Protein AF-A0A522T2N9-F1 (afdb_monomer)

Sequence (125 aa):
MALLGALGIEEIEFSLNGSGDSGDTSLEHVRYADGHEDNRIPDIAIGFHPRGEAYTLESYLENLASDLPEGDWVNNEGGYGEVFIRPTAGEDERFECNMTFRDEYEDEDDFDEDLEDAEADEDVR

Secondary structure (DSSP, 8-state):
-HHHHHTTEEEEEEEEEE-SS-EEEEEEEEEETTS-EESS----EEEE-TTS-EEEHHHHHHHHHHHSSSS--TT-TT-EEEEEE-TTS-TTTSEEEEEE-------------------------

Structure (mmCIF, N/CA/C/O backbone):
data_AF-A0A522T2N9-F1
#
_entry.id   AF-A0A522T2N9-F1
#
loop_
_atom_site.group_PDB
_atom_site.id
_atom_site.type_symbol
_atom_site.label_atom_id
_atom_site.label_alt_id
_atom_site.label_comp_id
_atom_site.label_asym_id
_atom_site.label_entity_id
_atom_site.label_seq_id
_atom_site.pdbx_PDB_ins_code
_atom_site.Cartn_x
_atom_site.Cartn_y
_atom_site.Cartn_z
_atom_site.occupancy
_atom_site.B_iso_or_equiv
_atom_site.auth_seq_id
_atom_site.auth_comp_id
_atom_site.auth_asym_id
_atom_site.auth_atom_id
_atom_site.pdbx_PDB_model_num
ATOM 1 N N . MET A 1 1 ? -10.371 -3.552 -0.796 1.00 85.06 1 MET A N 1
ATOM 2 C CA . MET A 1 1 ? -10.429 -2.802 0.480 1.00 85.06 1 MET A CA 1
ATOM 3 C C . MET A 1 1 ? -11.148 -3.514 1.619 1.00 85.06 1 MET A C 1
ATOM 5 O O . MET A 1 1 ? -10.654 -3.435 2.731 1.00 85.06 1 MET A O 1
ATOM 9 N N . ALA A 1 2 ? -12.242 -4.255 1.386 1.00 88.75 2 ALA A N 1
ATOM 10 C CA . ALA A 1 2 ? -12.974 -4.925 2.474 1.00 88.75 2 ALA A CA 1
ATOM 11 C C . ALA A 1 2 ? -12.109 -5.846 3.366 1.00 88.75 2 ALA A C 1
ATOM 13 O O . ALA A 1 2 ? -12.316 -5.875 4.572 1.00 88.75 2 ALA A O 1
ATOM 14 N N . LEU A 1 3 ? -11.124 -6.556 2.792 1.00 91.50 3 LEU A N 1
ATOM 15 C CA . LEU A 1 3 ? -10.190 -7.391 3.558 1.00 91.50 3 LEU A CA 1
ATOM 16 C C . LEU A 1 3 ? -9.357 -6.569 4.553 1.00 91.50 3 LEU A C 1
ATOM 18 O O . LEU A 1 3 ? -9.283 -6.936 5.715 1.00 91.50 3 LEU A O 1
ATOM 22 N N . LEU A 1 4 ? -8.777 -5.448 4.118 1.00 93.19 4 LEU A N 1
ATOM 23 C CA . LEU A 1 4 ? -7.952 -4.586 4.972 1.00 93.19 4 LEU A CA 1
ATOM 24 C C . LEU A 1 4 ? -8.771 -3.992 6.120 1.00 93.19 4 LEU A C 1
ATOM 26 O O . LEU A 1 4 ? -8.352 -4.054 7.270 1.00 93.19 4 LEU A O 1
ATOM 30 N N . GLY A 1 5 ? -9.991 -3.531 5.826 1.00 92.50 5 GLY A N 1
ATOM 31 C CA . GLY A 1 5 ? -10.918 -3.080 6.865 1.00 92.50 5 GLY A CA 1
ATOM 32 C C . GLY A 1 5 ? -11.302 -4.198 7.843 1.00 92.50 5 GLY A C 1
ATOM 33 O O . GLY A 1 5 ? -11.415 -3.955 9.039 1.00 92.50 5 GLY A O 1
ATOM 34 N N . ALA A 1 6 ? -11.449 -5.442 7.371 1.00 92.75 6 ALA A N 1
ATOM 35 C CA . ALA A 1 6 ? -11.708 -6.596 8.237 1.00 92.75 6 ALA A CA 1
ATOM 36 C C . ALA A 1 6 ? -10.501 -6.982 9.112 1.00 92.75 6 ALA A C 1
ATOM 38 O O . ALA A 1 6 ? -10.695 -7.513 10.203 1.00 92.75 6 ALA A O 1
ATOM 39 N N . LEU A 1 7 ? -9.277 -6.697 8.656 1.00 92.62 7 LEU A N 1
ATOM 40 C CA . LEU A 1 7 ? -8.046 -6.813 9.448 1.00 92.62 7 LEU A CA 1
ATOM 41 C C . LEU A 1 7 ? -7.873 -5.652 10.441 1.00 92.62 7 LEU A C 1
ATOM 43 O O . LEU A 1 7 ? -6.940 -5.670 11.235 1.00 92.62 7 LEU A O 1
ATOM 47 N N . GLY A 1 8 ? -8.765 -4.658 10.411 1.00 94.56 8 GLY A N 1
ATOM 48 C CA . GLY A 1 8 ? -8.685 -3.472 11.255 1.00 94.56 8 GLY A CA 1
ATOM 49 C C . GLY A 1 8 ? -7.654 -2.450 10.784 1.00 94.56 8 GLY A C 1
ATOM 50 O O . GLY A 1 8 ? -7.338 -1.554 11.554 1.00 94.56 8 GLY A O 1
ATOM 51 N N . ILE A 1 9 ? -7.138 -2.565 9.557 1.00 96.06 9 ILE A N 1
ATOM 52 C CA . ILE A 1 9 ? -6.178 -1.610 8.995 1.00 96.06 9 ILE A CA 1
ATOM 53 C C . ILE A 1 9 ? -6.921 -0.338 8.583 1.00 96.06 9 ILE A C 1
ATOM 55 O O . ILE A 1 9 ? -7.888 -0.389 7.814 1.00 96.06 9 ILE A O 1
ATOM 59 N N . GLU A 1 10 ? -6.452 0.793 9.096 1.00 96.25 10 GLU A N 1
ATOM 60 C CA . GLU A 1 10 ? -7.003 2.122 8.840 1.00 96.25 10 GLU A CA 1
ATOM 61 C C . GLU A 1 10 ? -6.173 2.890 7.808 1.00 96.25 10 GLU A C 1
ATOM 63 O O . GLU A 1 10 ? -6.746 3.549 6.942 1.00 96.25 10 GLU A O 1
ATOM 68 N N . GLU A 1 11 ? -4.847 2.773 7.869 1.00 97.38 11 GLU A N 1
ATOM 69 C CA . GLU A 1 11 ? -3.919 3.485 6.992 1.00 97.38 11 GLU A CA 1
ATOM 70 C C . GLU A 1 11 ? -2.674 2.636 6.730 1.00 97.38 11 GLU A C 1
ATOM 72 O O . GLU A 1 11 ? -2.217 1.891 7.599 1.00 97.38 11 GLU A O 1
ATOM 77 N N . ILE A 1 12 ? -2.156 2.727 5.511 1.00 97.44 12 ILE A N 1
ATOM 78 C CA . ILE A 1 12 ? -0.890 2.131 5.092 1.00 97.44 12 ILE A CA 1
ATOM 79 C C . ILE A 1 12 ? -0.112 3.217 4.368 1.00 97.44 12 ILE A C 1
ATOM 81 O O . ILE A 1 12 ? -0.666 3.836 3.458 1.00 97.44 12 ILE A O 1
ATOM 85 N N . GLU A 1 13 ? 1.139 3.420 4.756 1.00 97.75 13 GLU A N 1
ATOM 86 C CA . GLU A 1 13 ? 2.043 4.380 4.131 1.00 97.75 13 GLU A CA 1
ATOM 87 C C . GLU A 1 13 ? 3.155 3.648 3.381 1.00 97.75 13 GLU A C 1
ATOM 89 O O . GLU A 1 13 ? 3.834 2.778 3.937 1.00 97.75 13 GLU A O 1
ATOM 94 N N . PHE A 1 14 ? 3.343 4.035 2.124 1.00 97.12 14 PHE A N 1
ATOM 95 C CA . PHE A 1 14 ? 4.465 3.624 1.294 1.00 97.12 14 PHE A CA 1
ATOM 96 C C . PHE A 1 14 ? 5.315 4.829 0.917 1.00 97.12 14 PHE A C 1
ATOM 98 O O . PHE A 1 14 ? 4.775 5.865 0.523 1.00 97.12 14 PHE A O 1
ATOM 105 N N . SER A 1 15 ? 6.631 4.656 0.951 1.00 95.25 15 SER A N 1
ATOM 106 C CA . SER A 1 15 ? 7.582 5.574 0.340 1.00 95.25 15 SER A CA 1
ATOM 107 C C . SER A 1 15 ? 7.930 5.097 -1.070 1.00 95.25 15 SER A C 1
ATOM 109 O O . SER A 1 15 ? 8.076 3.899 -1.336 1.00 95.25 15 SER A O 1
ATOM 111 N N . LEU A 1 16 ? 8.013 6.044 -2.000 1.00 94.19 16 LEU A N 1
ATOM 112 C CA . LEU A 1 16 ? 8.368 5.823 -3.395 1.00 94.19 16 LEU A CA 1
ATOM 113 C C . LEU A 1 16 ? 9.630 6.617 -3.728 1.00 94.19 16 LEU A C 1
ATOM 115 O O . LEU A 1 16 ? 9.729 7.807 -3.415 1.00 94.19 16 LEU A O 1
ATOM 119 N N . ASN A 1 17 ? 10.580 5.971 -4.400 1.00 89.75 17 ASN A N 1
ATOM 120 C CA . ASN A 1 17 ? 11.817 6.603 -4.852 1.00 89.75 17 ASN A CA 1
ATOM 121 C C . ASN A 1 17 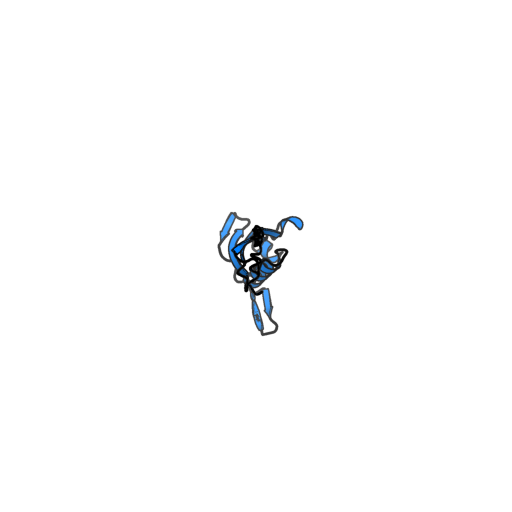? 12.033 6.367 -6.353 1.00 89.75 17 ASN A C 1
ATOM 123 O O . ASN A 1 17 ? 12.117 5.219 -6.798 1.00 89.75 17 ASN A O 1
ATOM 127 N N . GLY A 1 18 ? 12.099 7.455 -7.125 1.00 83.81 18 GLY A N 1
ATOM 128 C CA . GLY A 1 18 ? 12.376 7.417 -8.560 1.00 83.81 18 GLY A CA 1
ATOM 129 C C . GLY A 1 18 ? 13.879 7.345 -8.823 1.00 83.81 18 GLY A C 1
ATOM 130 O O . GLY A 1 18 ? 14.636 8.209 -8.376 1.00 83.81 18 GLY A O 1
ATOM 131 N N . SER A 1 19 ? 14.321 6.315 -9.552 1.00 77.38 19 SER A N 1
ATOM 132 C CA . SER A 1 19 ? 15.746 6.086 -9.851 1.00 77.38 19 SER A CA 1
ATOM 133 C C . SER A 1 19 ? 16.082 6.127 -11.349 1.00 77.38 19 SER A C 1
ATOM 135 O O . SER A 1 19 ?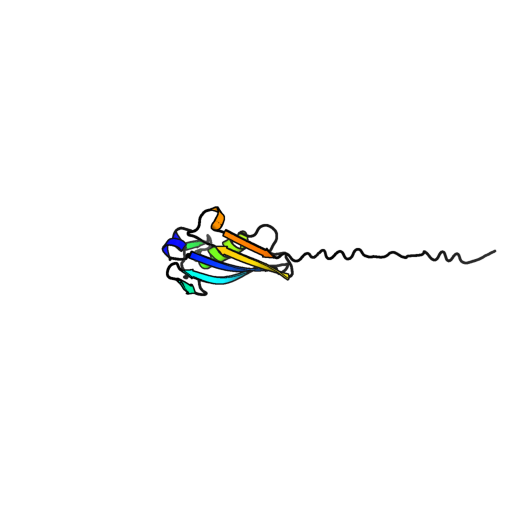 17.127 5.608 -11.734 1.00 77.38 19 SER A O 1
ATOM 137 N N . GLY A 1 20 ? 15.203 6.661 -12.206 1.00 66.31 20 GLY A N 1
ATOM 138 C CA . GLY A 1 20 ? 15.455 6.834 -13.649 1.00 66.31 20 GLY A CA 1
ATOM 139 C C . GLY A 1 20 ? 15.269 5.568 -14.496 1.00 66.31 20 GLY A C 1
ATOM 140 O O . GLY A 1 20 ? 14.761 5.637 -15.607 1.00 66.31 20 GLY A O 1
ATOM 141 N N . ASP A 1 21 ? 15.623 4.398 -13.959 1.00 72.19 21 ASP A N 1
ATOM 142 C CA . ASP A 1 21 ? 15.451 3.097 -14.632 1.00 72.19 21 ASP A CA 1
ATOM 143 C C . ASP A 1 21 ? 14.498 2.149 -13.883 1.00 72.19 21 ASP A C 1
ATOM 145 O O . ASP A 1 21 ? 13.973 1.186 -14.450 1.00 72.19 21 ASP A O 1
ATOM 149 N N . SER A 1 22 ? 14.300 2.384 -12.585 1.00 75.69 22 SER A N 1
ATOM 150 C CA . SER A 1 22 ? 13.421 1.596 -11.721 1.00 75.69 22 SER A CA 1
ATOM 151 C C . SER A 1 22 ? 12.893 2.468 -10.591 1.00 75.69 22 SER A C 1
ATOM 153 O O . SER A 1 22 ? 13.631 3.263 -10.013 1.00 75.69 22 SER A O 1
ATOM 155 N N . GLY A 1 23 ? 11.618 2.296 -10.259 1.00 81.88 23 GLY A N 1
ATOM 156 C CA . GLY A 1 23 ? 11.047 2.818 -9.027 1.00 81.88 23 GLY A CA 1
ATOM 157 C C . GLY A 1 23 ? 11.267 1.814 -7.904 1.00 81.88 23 GLY A C 1
ATOM 158 O O . GLY A 1 23 ? 11.213 0.605 -8.148 1.00 81.88 23 GLY A O 1
ATOM 159 N N . ASP A 1 24 ? 11.522 2.306 -6.698 1.00 90.19 24 ASP A N 1
ATOM 160 C CA . ASP A 1 24 ? 11.441 1.503 -5.479 1.00 90.19 24 ASP A CA 1
ATOM 161 C C . ASP A 1 24 ? 10.189 1.902 -4.698 1.00 90.19 24 ASP A C 1
ATOM 163 O O . ASP A 1 24 ? 9.846 3.086 -4.625 1.00 90.19 24 ASP A O 1
ATOM 167 N N . THR A 1 25 ? 9.495 0.910 -4.147 1.00 92.94 25 THR A N 1
ATOM 168 C CA . THR A 1 25 ? 8.339 1.109 -3.274 1.00 92.94 25 THR A CA 1
ATOM 169 C C . THR A 1 25 ? 8.588 0.353 -1.985 1.00 92.94 25 THR A C 1
ATOM 171 O O . THR A 1 25 ? 8.754 -0.866 -1.999 1.00 92.94 25 THR A O 1
ATOM 174 N N . SER A 1 26 ? 8.601 1.080 -0.875 1.00 94.12 26 SER A N 1
ATOM 175 C CA . SER A 1 26 ? 8.950 0.557 0.441 1.00 94.12 26 SER A CA 1
ATOM 176 C C . SER A 1 26 ? 7.823 0.831 1.437 1.00 94.12 26 SER A C 1
ATOM 178 O O . SER A 1 26 ? 7.248 1.916 1.463 1.00 94.12 26 SER A O 1
ATOM 180 N N . LEU A 1 27 ? 7.466 -0.172 2.243 1.00 96.31 27 LEU A N 1
ATOM 181 C CA . LEU A 1 27 ? 6.473 -0.024 3.310 1.00 96.31 27 LEU A CA 1
ATOM 182 C C . LEU A 1 27 ? 7.088 0.735 4.491 1.00 96.31 27 LEU A C 1
ATOM 184 O O . LEU A 1 27 ? 8.040 0.245 5.102 1.00 96.31 27 LEU A O 1
ATOM 188 N N . GLU A 1 28 ? 6.494 1.867 4.861 1.00 96.06 28 GLU A N 1
ATOM 189 C CA . GLU A 1 28 ? 6.940 2.653 6.015 1.00 96.06 28 GLU A CA 1
ATOM 190 C C . GLU A 1 28 ? 6.198 2.223 7.282 1.00 96.06 28 GLU A C 1
ATOM 192 O O . GLU A 1 28 ? 6.818 1.818 8.272 1.00 96.06 28 GLU A O 1
ATOM 197 N N . HIS A 1 29 ? 4.860 2.256 7.255 1.00 94.44 29 HIS A N 1
ATOM 198 C CA . HIS A 1 29 ? 4.057 1.852 8.406 1.00 94.44 29 HIS A CA 1
ATOM 199 C C . HIS A 1 29 ? 2.623 1.423 8.051 1.00 94.44 29 HIS A C 1
ATOM 201 O O . HIS A 1 29 ? 2.070 1.755 7.002 1.00 94.44 29 HIS A O 1
ATOM 207 N N . VAL A 1 30 ? 2.007 0.676 8.971 1.00 97.00 30 VAL A N 1
ATOM 208 C CA . VAL A 1 30 ? 0.608 0.232 8.940 1.00 97.00 30 VAL A CA 1
ATOM 209 C C . VAL A 1 30 ? -0.057 0.655 10.244 1.00 97.00 30 VAL A C 1
ATOM 211 O O . VAL A 1 30 ? 0.349 0.195 11.313 1.00 97.00 30 VAL A O 1
ATOM 214 N N . ARG A 1 31 ? -1.103 1.484 10.172 1.00 96.62 31 ARG A N 1
ATOM 215 C CA . ARG A 1 31 ? -1.910 1.883 11.332 1.00 96.62 31 ARG A CA 1
ATOM 216 C C . ARG A 1 31 ? -3.212 1.094 11.393 1.00 96.62 31 ARG A C 1
ATOM 218 O O . ARG A 1 31 ? -3.955 0.996 10.411 1.00 96.62 31 ARG A O 1
ATOM 225 N N . TYR A 1 32 ? -3.510 0.572 12.575 1.00 96.25 32 TYR A N 1
ATOM 226 C CA . TYR A 1 32 ? -4.730 -0.165 12.879 1.00 96.25 32 TYR A CA 1
ATOM 227 C C . TYR A 1 32 ? -5.724 0.702 13.664 1.00 96.25 32 TYR A C 1
ATOM 229 O O . TYR A 1 32 ? -5.354 1.608 14.407 1.00 96.25 32 TYR A O 1
ATOM 237 N N . ALA A 1 33 ? -7.012 0.383 13.545 1.00 94.31 33 ALA A N 1
ATOM 238 C CA . ALA A 1 33 ? -8.112 1.121 14.167 1.00 94.31 33 ALA A CA 1
ATOM 239 C C . ALA A 1 33 ? -8.112 1.083 15.711 1.00 94.31 33 ALA A C 1
ATOM 241 O O . ALA A 1 33 ? -8.823 1.860 16.349 1.00 94.31 33 ALA A O 1
ATOM 242 N N . ASP A 1 34 ? -7.352 0.176 16.328 1.00 93.94 34 ASP A N 1
ATOM 243 C CA . ASP A 1 34 ? -7.140 0.128 17.780 1.00 93.94 34 ASP A CA 1
ATOM 244 C C . ASP A 1 34 ? -5.980 1.028 18.254 1.00 93.94 34 ASP A C 1
ATOM 246 O O . ASP A 1 34 ? -5.703 1.094 19.455 1.00 93.94 34 ASP A O 1
ATOM 250 N N . GLY A 1 35 ? -5.341 1.752 17.328 1.00 92.94 35 GLY A N 1
ATOM 251 C CA . GLY A 1 35 ? -4.194 2.623 17.572 1.00 92.94 35 GLY A CA 1
ATOM 252 C C . GLY A 1 35 ? -2.849 1.897 17.563 1.00 92.94 35 GLY A C 1
ATOM 253 O O . GLY A 1 35 ? -1.835 2.519 17.877 1.00 92.94 35 GLY A O 1
ATOM 254 N N . HIS A 1 36 ? -2.816 0.599 17.248 1.00 93.75 36 HIS A N 1
ATOM 255 C CA . HIS A 1 36 ? -1.568 -0.120 17.028 1.00 93.75 36 HIS A CA 1
ATOM 256 C C . HIS A 1 36 ? -0.926 0.294 15.697 1.00 93.75 36 HIS A C 1
ATOM 258 O O . HIS A 1 36 ? -1.614 0.513 14.702 1.00 93.75 36 HIS A O 1
ATOM 264 N N . GLU A 1 37 ? 0.403 0.359 15.686 1.00 95.50 37 GLU A N 1
ATOM 265 C CA . GLU A 1 37 ? 1.219 0.577 14.496 1.00 95.50 37 GLU A CA 1
ATOM 266 C C . GLU A 1 37 ? 2.211 -0.575 14.337 1.00 95.50 37 GLU A C 1
ATOM 268 O O . GLU A 1 37 ? 2.806 -1.037 15.319 1.00 95.50 37 GLU A O 1
ATOM 273 N N . ASP A 1 38 ? 2.388 -1.022 13.098 1.00 94.81 38 ASP A N 1
ATOM 274 C CA . ASP A 1 38 ? 3.351 -2.050 12.708 1.00 94.81 38 ASP A CA 1
ATOM 275 C C . ASP A 1 38 ? 4.123 -1.584 11.465 1.00 94.81 38 ASP A C 1
ATOM 277 O O . ASP A 1 38 ? 3.689 -0.685 10.747 1.00 94.81 38 ASP A O 1
ATOM 281 N N . ASN A 1 39 ? 5.263 -2.207 11.192 1.00 93.25 39 ASN A N 1
ATOM 282 C CA . ASN A 1 39 ? 6.060 -1.974 9.987 1.00 93.25 39 ASN A CA 1
ATOM 283 C C . ASN A 1 39 ? 5.985 -3.154 9.012 1.00 93.25 39 ASN A C 1
ATOM 285 O O . ASN A 1 39 ? 6.899 -3.382 8.219 1.00 93.25 39 ASN A O 1
ATOM 289 N N . ARG A 1 40 ? 4.925 -3.961 9.126 1.00 92.25 40 ARG A N 1
ATOM 290 C CA . ARG A 1 40 ? 4.689 -5.142 8.299 1.00 92.25 40 ARG A CA 1
ATOM 291 C C . ARG A 1 40 ? 3.216 -5.299 7.987 1.00 92.25 40 ARG A C 1
ATOM 293 O O . ARG A 1 40 ? 2.351 -5.126 8.846 1.00 92.25 40 ARG A O 1
ATOM 300 N N . ILE A 1 41 ? 2.947 -5.717 6.758 1.00 91.31 41 ILE A N 1
ATOM 301 C CA . ILE A 1 41 ? 1.628 -6.189 6.354 1.00 91.31 41 ILE A CA 1
ATOM 302 C C . ILE A 1 41 ? 1.522 -7.678 6.725 1.00 91.31 41 ILE A C 1
ATOM 304 O O . ILE A 1 41 ? 2.488 -8.427 6.564 1.00 91.31 41 ILE A O 1
ATOM 308 N N . PRO A 1 42 ? 0.365 -8.151 7.221 1.00 87.94 42 PRO A N 1
ATOM 309 C CA . PRO A 1 42 ? 0.148 -9.574 7.438 1.00 87.94 42 PRO A CA 1
ATOM 310 C C . PRO A 1 42 ? 0.370 -10.391 6.155 1.00 87.94 42 PRO A C 1
ATOM 312 O O . PRO A 1 42 ? -0.269 -10.134 5.132 1.00 87.94 42 PRO A O 1
ATOM 315 N N . ASP A 1 43 ? 1.222 -11.417 6.233 1.00 88.12 43 ASP A N 1
ATOM 316 C CA . ASP A 1 43 ? 1.491 -12.334 5.119 1.00 88.12 43 ASP A CA 1
ATOM 317 C C . ASP A 1 43 ? 0.270 -13.230 4.856 1.00 88.12 43 ASP A C 1
ATOM 319 O O . ASP A 1 43 ? 0.055 -14.272 5.485 1.00 88.12 43 ASP A O 1
ATOM 323 N N . ILE A 1 44 ? -0.596 -12.758 3.962 1.00 91.62 44 ILE A N 1
ATOM 324 C CA . ILE A 1 44 ? -1.848 -13.407 3.587 1.00 91.62 44 ILE A CA 1
ATOM 325 C C . ILE A 1 44 ? -1.821 -13.652 2.085 1.00 91.62 44 ILE A C 1
ATOM 327 O O . ILE A 1 44 ? -1.792 -12.714 1.290 1.00 91.62 44 ILE A O 1
ATOM 331 N N . ALA A 1 45 ? -1.910 -14.918 1.681 1.00 92.44 45 ALA A N 1
ATOM 332 C CA . ALA A 1 45 ? -2.146 -15.270 0.288 1.00 92.44 45 ALA A CA 1
ATOM 333 C C . ALA A 1 45 ? -3.580 -14.889 -0.109 1.00 92.44 45 ALA A C 1
ATOM 335 O O . ALA A 1 45 ? -4.551 -15.396 0.460 1.00 92.44 45 ALA A O 1
ATOM 336 N N . ILE A 1 46 ? -3.710 -14.014 -1.104 1.00 91.62 46 ILE A N 1
ATOM 337 C CA . ILE A 1 46 ? -5.001 -13.539 -1.620 1.00 91.62 46 ILE A CA 1
ATOM 338 C C . ILE A 1 46 ? -5.336 -14.122 -2.997 1.00 91.62 46 ILE A C 1
ATOM 340 O O . ILE A 1 46 ? -6.453 -13.955 -3.487 1.00 91.62 46 ILE A O 1
ATOM 344 N N . GLY A 1 47 ? -4.395 -14.832 -3.620 1.00 90.50 47 GLY A N 1
ATOM 345 C CA . GLY A 1 47 ? -4.609 -15.484 -4.904 1.00 90.50 47 GLY A CA 1
ATOM 346 C C . GLY A 1 47 ? -3.424 -16.327 -5.356 1.00 90.50 47 GLY A C 1
ATOM 347 O O . GLY A 1 47 ? -2.489 -16.584 -4.600 1.00 90.50 47 GLY A O 1
ATOM 348 N N . PHE A 1 48 ? -3.477 -16.747 -6.618 1.00 90.75 48 PHE A N 1
ATOM 349 C CA . PHE A 1 48 ? -2.399 -17.468 -7.285 1.00 90.75 48 PHE A CA 1
ATOM 350 C C . PHE A 1 48 ? -2.149 -16.861 -8.661 1.00 90.75 48 PHE A C 1
ATOM 352 O O . PHE A 1 48 ? -3.092 -16.628 -9.424 1.00 90.75 48 PHE A O 1
ATOM 359 N N . HIS A 1 49 ? -0.882 -16.656 -9.004 1.00 85.44 49 HIS A N 1
ATOM 360 C CA . HIS A 1 49 ? -0.492 -16.343 -10.369 1.00 85.44 49 HIS A CA 1
ATOM 361 C C . HIS A 1 49 ? -0.749 -17.540 -11.299 1.00 85.44 49 HIS A C 1
ATOM 363 O O . HIS A 1 49 ? -0.725 -18.693 -10.858 1.00 85.44 49 HIS A O 1
ATOM 369 N N . PRO A 1 50 ? -0.893 -17.314 -12.620 1.00 84.31 50 PRO A N 1
ATOM 370 C CA . PRO A 1 50 ? -1.064 -18.390 -13.603 1.00 84.31 50 PRO A CA 1
ATOM 371 C C . PRO A 1 50 ? 0.062 -19.436 -13.602 1.00 84.31 50 PRO A C 1
ATOM 373 O O . PRO A 1 50 ? -0.128 -20.552 -14.078 1.00 84.31 50 PRO A O 1
ATOM 376 N N . ARG A 1 51 ? 1.238 -19.074 -13.074 1.00 89.12 51 ARG A N 1
ATOM 377 C CA . ARG A 1 51 ? 2.410 -19.949 -12.927 1.00 89.12 51 ARG A CA 1
ATOM 378 C C . ARG A 1 51 ? 2.398 -20.793 -11.644 1.00 89.12 51 ARG A C 1
ATOM 380 O O . ARG A 1 51 ? 3.296 -21.606 -11.461 1.00 89.12 51 ARG A O 1
ATOM 387 N N . GLY A 1 52 ? 1.381 -20.643 -10.792 1.00 86.69 52 GLY A N 1
ATOM 388 C CA . GLY A 1 52 ? 1.208 -21.412 -9.554 1.00 86.69 52 GLY A CA 1
ATOM 389 C C . GLY A 1 52 ? 1.861 -20.798 -8.312 1.00 86.69 52 GLY A C 1
ATOM 390 O O . GLY A 1 52 ? 1.822 -21.409 -7.250 1.00 86.69 52 GLY A O 1
ATOM 391 N N . GLU A 1 53 ? 2.438 -19.604 -8.427 1.00 88.94 53 GLU A N 1
ATOM 392 C CA . GLU A 1 53 ? 2.992 -18.851 -7.298 1.00 88.94 53 GLU A CA 1
ATOM 393 C C . GLU A 1 53 ? 1.862 -18.188 -6.500 1.00 88.94 53 GLU A C 1
ATOM 395 O O . GLU A 1 53 ? 0.883 -17.714 -7.082 1.00 88.94 53 GLU A O 1
ATOM 400 N N . ALA A 1 54 ? 1.975 -18.176 -5.170 1.00 89.69 54 ALA A N 1
ATOM 401 C CA . ALA A 1 54 ? 1.028 -17.465 -4.319 1.00 89.69 54 ALA A CA 1
ATOM 402 C C . ALA A 1 54 ? 1.174 -15.955 -4.540 1.00 89.69 54 ALA A C 1
ATOM 404 O O . ALA A 1 54 ? 2.287 -15.439 -4.575 1.00 89.69 54 ALA A O 1
ATOM 405 N N . TYR A 1 55 ? 0.048 -15.263 -4.678 1.00 91.06 55 TYR A N 1
ATOM 406 C CA . TYR A 1 55 ? 0.005 -13.808 -4.725 1.00 91.06 55 TYR A CA 1
ATOM 407 C C . TYR A 1 55 ? -0.413 -13.293 -3.350 1.00 91.06 55 TYR A C 1
ATOM 409 O O . TYR A 1 55 ? -1.507 -13.622 -2.871 1.00 91.06 55 TYR A O 1
ATOM 417 N N . THR A 1 56 ? 0.485 -12.566 -2.689 1.00 93.25 56 THR A N 1
ATOM 418 C CA . THR A 1 56 ? 0.309 -12.106 -1.309 1.00 93.25 56 THR A CA 1
ATOM 419 C C . THR A 1 56 ? -0.344 -10.728 -1.260 1.00 93.25 56 THR A C 1
ATOM 421 O O . THR A 1 56 ? -0.350 -9.972 -2.234 1.00 93.25 56 THR A O 1
ATOM 424 N N . LEU A 1 57 ? -0.934 -10.412 -0.109 1.00 93.06 57 LEU A N 1
ATOM 425 C CA . LEU A 1 57 ? -1.514 -9.103 0.168 1.00 93.06 57 LEU A CA 1
ATOM 426 C C . LEU A 1 57 ? -0.465 -7.988 0.103 1.00 93.06 57 LEU A C 1
ATOM 428 O O . LEU A 1 57 ? -0.757 -6.925 -0.431 1.00 93.06 57 LEU A O 1
ATOM 432 N N . GLU A 1 58 ? 0.732 -8.253 0.622 1.00 92.19 58 GLU A N 1
ATOM 433 C CA . GLU A 1 58 ? 1.876 -7.341 0.580 1.00 92.19 58 GLU A CA 1
ATOM 434 C C . GLU A 1 58 ? 2.231 -6.984 -0.864 1.00 92.19 58 GLU A C 1
ATOM 436 O O . GLU A 1 58 ? 2.112 -5.823 -1.244 1.00 92.19 58 GLU A O 1
ATOM 441 N N . SER A 1 59 ? 2.489 -7.984 -1.714 1.00 91.06 59 SER A N 1
ATOM 442 C CA . SER A 1 59 ? 2.806 -7.731 -3.122 1.00 91.06 59 SER A CA 1
ATOM 443 C C . SER A 1 59 ? 1.672 -7.015 -3.855 1.00 91.06 59 SER A C 1
ATOM 445 O O . SER A 1 59 ? 1.922 -6.202 -4.739 1.00 91.06 59 SER A O 1
ATOM 447 N N . TYR A 1 60 ? 0.410 -7.292 -3.523 1.00 92.81 60 TYR A N 1
ATOM 448 C CA . TYR A 1 60 ? -0.710 -6.540 -4.093 1.00 92.81 60 TYR A CA 1
ATOM 449 C C . TYR A 1 60 ? -0.692 -5.063 -3.706 1.00 92.81 60 TYR A C 1
ATOM 451 O O . TYR A 1 60 ? -0.954 -4.215 -4.556 1.00 92.81 60 TYR A O 1
ATOM 459 N N . LEU A 1 61 ? -0.402 -4.754 -2.444 1.00 95.00 61 LEU A N 1
ATOM 460 C CA . LEU A 1 61 ? -0.375 -3.382 -1.951 1.00 95.00 61 LEU A CA 1
ATOM 461 C C . LEU A 1 61 ? 0.831 -2.603 -2.465 1.00 95.00 61 LEU A C 1
ATOM 463 O O . LEU A 1 61 ? 0.654 -1.451 -2.833 1.00 95.00 61 LEU A O 1
ATOM 467 N N . GLU A 1 62 ? 2.000 -3.234 -2.562 1.00 93.31 62 GLU A N 1
ATOM 468 C CA . GLU A 1 62 ? 3.192 -2.634 -3.173 1.00 93.31 62 GLU A CA 1
ATOM 469 C C . GLU A 1 62 ? 2.937 -2.265 -4.640 1.00 93.31 62 GLU A C 1
ATOM 471 O O . GLU A 1 62 ? 3.167 -1.129 -5.045 1.00 93.31 62 GLU A O 1
ATOM 476 N N . ASN A 1 63 ? 2.379 -3.194 -5.429 1.00 92.31 63 ASN A N 1
ATOM 477 C CA . ASN A 1 63 ? 2.023 -2.910 -6.823 1.00 92.31 63 ASN A CA 1
ATOM 478 C C . ASN A 1 63 ? 0.960 -1.808 -6.915 1.00 92.31 63 ASN A C 1
ATOM 480 O O . ASN A 1 63 ? 1.073 -0.910 -7.740 1.00 92.31 63 ASN A O 1
ATOM 484 N N . LEU A 1 64 ? -0.055 -1.843 -6.045 1.00 94.56 64 LEU A N 1
ATOM 485 C CA . LEU A 1 64 ? -1.072 -0.797 -6.007 1.00 94.56 64 LEU A CA 1
ATOM 486 C C . LEU A 1 64 ? -0.463 0.571 -5.673 1.00 94.56 64 LEU A C 1
ATOM 488 O O . LEU A 1 64 ? -0.811 1.547 -6.321 1.00 94.56 64 LEU A O 1
ATOM 492 N N . ALA A 1 65 ? 0.433 0.653 -4.688 1.00 94.94 65 ALA A N 1
ATOM 493 C CA . ALA A 1 65 ? 1.104 1.895 -4.318 1.00 94.94 65 ALA A CA 1
ATOM 494 C C . ALA A 1 65 ? 1.980 2.438 -5.455 1.00 94.94 65 ALA A C 1
ATOM 496 O O . ALA A 1 65 ? 1.987 3.640 -5.685 1.00 94.94 65 ALA A O 1
ATOM 497 N N . SER A 1 66 ? 2.645 1.555 -6.202 1.00 93.06 66 SER A N 1
ATOM 498 C CA . SER A 1 66 ? 3.432 1.895 -7.394 1.00 93.06 66 SER A CA 1
ATOM 499 C C . SER A 1 66 ? 2.571 2.409 -8.563 1.00 93.06 66 SER A C 1
ATOM 501 O O . SER A 1 66 ? 2.971 3.330 -9.275 1.00 93.06 66 SER A O 1
ATOM 503 N N . ASP A 1 67 ? 1.361 1.868 -8.732 1.00 92.75 67 ASP A N 1
ATOM 504 C CA . ASP A 1 67 ? 0.451 2.214 -9.836 1.00 92.75 67 ASP A CA 1
ATOM 505 C C . ASP A 1 67 ? -0.424 3.460 -9.566 1.00 92.75 67 ASP A C 1
ATOM 507 O O . ASP A 1 67 ? -1.084 3.958 -10.480 1.00 92.75 67 ASP A O 1
ATOM 511 N N . LEU A 1 68 ? -0.502 3.929 -8.315 1.00 94.06 68 LEU A N 1
ATOM 512 C CA . LEU A 1 68 ? -1.395 5.020 -7.900 1.00 94.06 68 LEU A CA 1
ATOM 513 C C . LEU A 1 68 ? -0.942 6.435 -8.314 1.00 94.06 68 LEU A C 1
ATOM 515 O O . LEU A 1 68 ? -1.815 7.212 -8.714 1.00 94.06 68 LEU A O 1
ATOM 519 N N . PRO A 1 69 ? 0.346 6.817 -8.197 1.00 91.88 69 PRO A N 1
ATOM 520 C CA . PRO A 1 69 ? 0.791 8.157 -8.549 1.00 91.88 69 PRO A CA 1
ATOM 521 C C . PRO A 1 69 ? 0.516 8.507 -10.011 1.00 91.88 69 PRO A C 1
ATOM 523 O O . PRO A 1 69 ? 0.702 7.698 -10.918 1.00 91.88 69 PRO A O 1
ATOM 526 N N . GLU A 1 70 ? 0.124 9.755 -10.249 1.00 86.50 70 GLU A N 1
ATOM 527 C CA . GLU A 1 70 ? -0.008 10.284 -11.602 1.00 86.50 70 GLU A CA 1
ATOM 528 C C . GLU A 1 70 ? 1.366 10.666 -12.176 1.00 86.50 70 GLU A C 1
ATOM 530 O O . GLU A 1 70 ? 2.218 11.223 -11.483 1.00 86.50 70 GLU A O 1
ATOM 535 N N . GLY A 1 71 ? 1.559 10.420 -13.473 1.00 82.50 71 GLY A N 1
ATOM 536 C CA . GLY A 1 71 ? 2.800 10.747 -14.175 1.00 82.50 71 GLY A CA 1
ATOM 537 C C . GLY A 1 71 ? 3.865 9.653 -14.093 1.00 82.50 71 GLY A C 1
ATOM 538 O O . GLY A 1 71 ? 3.634 8.552 -13.602 1.00 82.50 7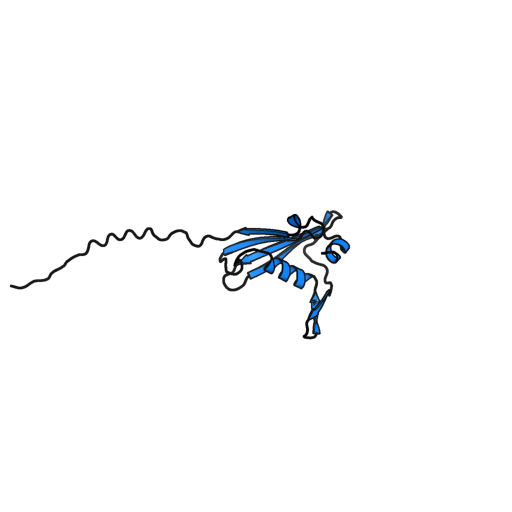1 GLY A O 1
ATOM 539 N N . ASP A 1 72 ? 5.040 9.952 -14.642 1.00 83.88 72 ASP A N 1
ATOM 540 C CA . ASP A 1 72 ? 6.157 9.013 -14.723 1.00 83.88 72 ASP A CA 1
ATOM 541 C C . ASP A 1 72 ? 7.092 9.185 -13.523 1.00 83.88 72 ASP A C 1
ATOM 543 O O . ASP A 1 72 ? 8.176 9.759 -13.611 1.00 83.88 72 ASP A O 1
ATOM 547 N N . TRP A 1 73 ? 6.621 8.749 -12.355 1.00 86.38 73 TRP A N 1
ATOM 548 C CA . TRP A 1 73 ? 7.389 8.876 -11.118 1.00 86.38 73 TRP A CA 1
ATOM 549 C C . TRP A 1 73 ? 8.620 7.964 -11.080 1.00 86.38 73 TRP A C 1
ATOM 551 O O . TRP A 1 73 ? 9.570 8.253 -10.360 1.00 86.38 73 TRP A O 1
ATOM 561 N N . VAL A 1 74 ? 8.626 6.883 -11.862 1.00 85.00 74 VAL A N 1
ATOM 562 C CA . VAL A 1 74 ? 9.765 5.963 -11.969 1.00 85.00 74 VAL A CA 1
ATOM 563 C C . VAL A 1 74 ? 10.976 6.679 -12.572 1.00 85.00 74 VAL A C 1
ATOM 565 O O . VAL A 1 74 ? 12.091 6.536 -12.063 1.00 85.00 74 VAL A O 1
ATOM 568 N N . ASN A 1 75 ? 10.736 7.506 -13.593 1.00 82.44 75 ASN A N 1
ATOM 569 C CA . ASN A 1 75 ? 11.767 8.281 -14.284 1.00 82.44 75 ASN A CA 1
ATOM 570 C C . ASN A 1 75 ? 12.063 9.642 -13.624 1.00 82.44 75 ASN A C 1
ATOM 572 O O . ASN A 1 75 ? 12.773 10.467 -14.188 1.00 82.44 75 ASN A O 1
ATOM 576 N N . ASN A 1 76 ? 11.533 9.891 -12.425 1.00 77.75 76 ASN A N 1
ATOM 577 C CA . ASN A 1 76 ? 11.783 11.105 -11.652 1.00 77.75 76 ASN A CA 1
ATOM 578 C C . ASN A 1 76 ? 13.115 10.990 -10.892 1.00 77.75 76 ASN A C 1
ATOM 580 O O . ASN A 1 76 ? 13.128 10.684 -9.696 1.00 77.75 76 ASN A O 1
ATOM 584 N N . GLU A 1 77 ? 14.237 11.186 -11.589 1.00 77.12 77 GLU A N 1
ATOM 585 C CA . GLU A 1 77 ? 15.574 11.062 -10.999 1.00 77.12 77 GLU A CA 1
ATOM 586 C C . GLU A 1 77 ? 15.774 12.015 -9.807 1.00 77.12 77 GLU A C 1
ATOM 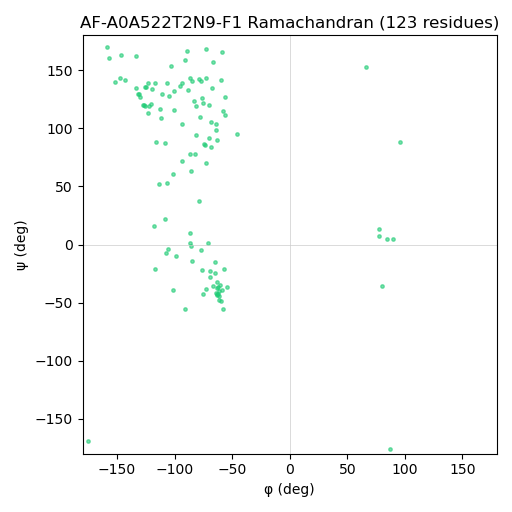588 O O . GLU A 1 77 ? 15.790 13.244 -9.912 1.00 77.12 77 GLU A O 1
ATOM 593 N N . GLY A 1 78 ? 15.944 11.426 -8.620 1.00 72.12 78 GLY A N 1
ATOM 594 C CA . GLY A 1 78 ? 16.148 12.179 -7.382 1.00 72.12 78 GLY A CA 1
ATOM 595 C C . GLY A 1 78 ? 14.877 12.794 -6.794 1.00 72.12 78 GLY A C 1
ATOM 596 O O . GLY A 1 78 ? 14.971 13.537 -5.812 1.00 72.12 78 GLY A O 1
ATOM 597 N N . GLY A 1 79 ? 13.708 12.486 -7.352 1.00 80.00 79 GLY A N 1
ATOM 598 C CA . GLY A 1 79 ? 12.435 12.762 -6.710 1.00 80.00 79 GLY A CA 1
ATOM 599 C C . GLY A 1 79 ? 11.968 11.619 -5.810 1.00 80.00 79 GLY A C 1
ATOM 600 O O . GLY A 1 79 ? 12.499 10.507 -5.811 1.00 80.00 79 GLY A O 1
ATOM 601 N N . TYR A 1 80 ? 10.972 11.920 -4.988 1.00 88.75 80 TYR A N 1
ATOM 602 C CA . TYR A 1 80 ? 10.432 11.002 -3.990 1.00 88.75 80 TYR A CA 1
ATOM 603 C C . TYR A 1 80 ? 8.938 11.242 -3.827 1.00 88.75 80 TYR A C 1
ATOM 605 O O . TYR A 1 80 ? 8.418 12.291 -4.216 1.00 88.75 80 TYR A O 1
ATOM 613 N N . GLY A 1 81 ? 8.240 10.285 -3.238 1.00 92.19 81 GLY A N 1
ATOM 614 C CA . GLY A 1 81 ? 6.850 10.482 -2.884 1.00 92.19 81 GLY A CA 1
ATOM 615 C C . GLY A 1 81 ? 6.362 9.545 -1.806 1.00 92.19 81 GLY A C 1
ATOM 616 O O . GLY A 1 81 ? 7.038 8.592 -1.427 1.00 92.19 81 GLY A O 1
ATOM 617 N N . GLU A 1 82 ? 5.172 9.851 -1.322 1.00 95.94 82 GLU A N 1
ATOM 618 C CA . GLU A 1 82 ? 4.479 9.083 -0.300 1.00 95.94 82 GLU A CA 1
ATOM 619 C C . GLU A 1 82 ? 3.096 8.712 -0.825 1.00 95.94 82 GLU A C 1
ATOM 621 O O . GLU A 1 82 ? 2.391 9.544 -1.408 1.00 95.94 82 GLU A O 1
ATOM 626 N N . VAL A 1 83 ? 2.700 7.460 -0.620 1.00 97.00 83 VAL A N 1
ATOM 627 C CA . VAL A 1 83 ? 1.372 6.962 -0.973 1.00 97.00 83 VAL A CA 1
ATOM 628 C C . VAL A 1 83 ? 0.692 6.440 0.280 1.00 97.00 83 VAL A C 1
ATOM 630 O O . VAL A 1 83 ? 1.161 5.494 0.913 1.00 97.00 83 VAL A O 1
ATOM 633 N N . PHE A 1 84 ? -0.456 7.028 0.601 1.00 97.50 84 PHE A N 1
ATOM 634 C CA . PHE A 1 84 ? -1.303 6.612 1.709 1.00 97.50 84 PHE A CA 1
ATOM 635 C C . PHE A 1 84 ? -2.522 5.864 1.178 1.00 97.50 84 PHE A C 1
ATOM 637 O O . PHE A 1 84 ? -3.268 6.364 0.331 1.00 97.50 84 PHE A O 1
ATOM 644 N N . ILE A 1 85 ? -2.762 4.672 1.719 1.00 97.31 85 ILE A N 1
ATOM 645 C CA . ILE A 1 85 ? -3.936 3.850 1.422 1.00 97.31 85 ILE A CA 1
ATOM 646 C C . ILE A 1 85 ? -4.799 3.777 2.678 1.00 97.31 85 ILE A C 1
ATOM 648 O O . ILE A 1 85 ? -4.385 3.200 3.681 1.00 97.31 85 ILE A O 1
ATOM 652 N N . ARG A 1 86 ? -6.026 4.303 2.607 1.00 96.69 86 ARG A N 1
ATOM 653 C CA . ARG A 1 86 ? -7.000 4.345 3.712 1.00 96.69 86 ARG A CA 1
ATOM 654 C C . ARG A 1 86 ? -8.236 3.511 3.378 1.00 96.69 86 ARG A C 1
ATOM 656 O O . ARG A 1 86 ? -9.205 4.017 2.807 1.00 96.69 86 ARG A O 1
ATOM 663 N N . PRO A 1 87 ? -8.244 2.201 3.686 1.00 94.19 87 PRO A N 1
ATOM 664 C CA . PRO A 1 87 ? -9.242 1.267 3.160 1.00 94.19 87 PRO A CA 1
ATOM 665 C C . PRO A 1 87 ? -10.675 1.550 3.622 1.00 94.19 87 PRO A C 1
ATOM 667 O O . PRO A 1 87 ? -11.626 1.124 2.959 1.00 94.19 87 PRO A O 1
ATOM 670 N N . THR A 1 88 ? -10.818 2.216 4.767 1.00 92.81 88 THR A N 1
ATOM 671 C CA . THR A 1 88 ? -12.087 2.537 5.432 1.00 92.81 88 THR A CA 1
ATOM 672 C C . THR A 1 88 ? -12.570 3.962 5.158 1.00 92.81 88 THR A C 1
ATOM 674 O O .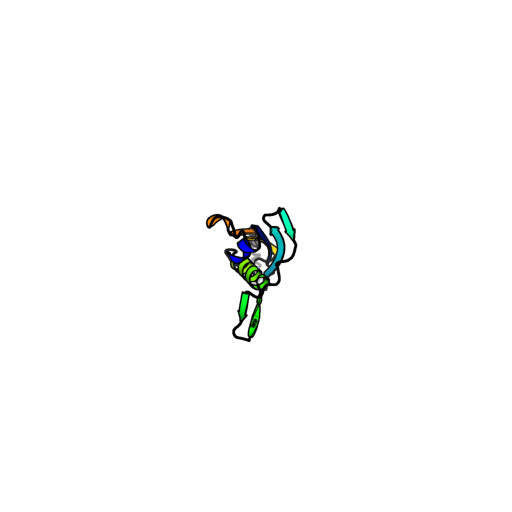 THR A 1 88 ? -13.716 4.271 5.487 1.00 92.81 88 THR A O 1
ATOM 677 N N . ALA A 1 89 ? -11.736 4.810 4.548 1.00 94.12 89 ALA A N 1
ATOM 678 C CA . ALA A 1 89 ? -12.084 6.182 4.201 1.00 94.12 89 ALA A CA 1
ATOM 679 C C . ALA A 1 89 ? -13.069 6.253 3.017 1.00 94.12 89 ALA A C 1
ATOM 681 O O . ALA A 1 89 ? -13.338 5.256 2.325 1.00 94.12 89 ALA A O 1
ATOM 682 N N . GLY A 1 90 ? -13.622 7.451 2.794 1.00 93.62 90 GLY A N 1
ATOM 683 C CA . GLY A 1 90 ? -14.460 7.752 1.632 1.00 93.62 90 GLY A CA 1
ATOM 684 C C . GLY A 1 90 ? -13.721 7.524 0.311 1.00 93.62 90 GLY A C 1
ATOM 685 O O . GLY A 1 90 ? -12.507 7.355 0.288 1.00 93.62 90 GLY A O 1
ATOM 686 N N . GLU A 1 91 ? -14.448 7.485 -0.809 1.00 90.00 91 GLU A N 1
ATOM 687 C CA . GLU A 1 91 ? -13.837 7.202 -2.119 1.00 90.00 91 GLU A CA 1
ATOM 688 C C . GLU A 1 91 ? -12.740 8.207 -2.491 1.00 90.00 91 GLU A C 1
ATOM 690 O O . GLU A 1 91 ? -11.694 7.780 -2.972 1.00 90.00 91 GLU A O 1
ATOM 695 N N . ASP A 1 92 ? -12.943 9.489 -2.182 1.00 90.94 92 ASP A N 1
ATOM 696 C CA . ASP A 1 92 ? -12.003 10.570 -2.504 1.00 90.94 92 ASP A CA 1
ATOM 697 C C . ASP A 1 92 ? -10.770 10.611 -1.580 1.00 90.94 92 ASP A C 1
ATOM 699 O O . ASP A 1 92 ? -9.741 11.161 -1.946 1.00 90.94 92 ASP A O 1
ATOM 703 N N . GLU A 1 93 ? -10.858 10.028 -0.381 1.00 93.88 93 GLU A N 1
ATOM 704 C CA . GLU A 1 93 ? -9.803 10.068 0.653 1.00 93.88 93 GLU A CA 1
ATOM 705 C C . GLU A 1 93 ? -9.063 8.730 0.791 1.00 93.88 93 GLU A C 1
ATOM 707 O O . GLU A 1 93 ? -8.132 8.586 1.588 1.00 93.88 93 GLU A O 1
ATOM 712 N N . ARG A 1 94 ? -9.511 7.716 0.040 1.00 95.12 94 ARG A N 1
ATOM 713 C CA . ARG A 1 94 ? -8.984 6.350 0.093 1.00 95.12 94 ARG A CA 1
ATOM 714 C C . ARG A 1 94 ? -7.526 6.277 -0.333 1.00 95.12 94 ARG A C 1
ATOM 716 O O . ARG A 1 94 ? -6.811 5.399 0.146 1.00 95.12 94 ARG A O 1
ATOM 723 N N . PHE A 1 95 ? -7.132 7.142 -1.254 1.00 96.50 95 PHE A N 1
ATOM 724 C CA . PHE A 1 95 ? -5.789 7.208 -1.793 1.00 96.50 95 PHE A CA 1
ATOM 725 C C . PHE A 1 95 ? -5.321 8.649 -1.738 1.00 96.50 95 PHE A C 1
ATOM 727 O O . PHE A 1 95 ? -6.020 9.549 -2.196 1.00 96.50 95 PHE A O 1
ATOM 734 N N . GLU A 1 96 ? -4.136 8.852 -1.192 1.00 96.44 96 GLU A N 1
ATOM 735 C CA . GLU A 1 96 ? -3.455 10.136 -1.216 1.00 96.44 96 GLU A CA 1
ATOM 736 C C . GLU A 1 96 ? -2.039 9.888 -1.713 1.00 96.44 96 GLU A C 1
ATOM 738 O O . GLU A 1 96 ? -1.359 8.992 -1.220 1.00 96.44 96 GLU A O 1
ATOM 743 N N . CYS A 1 97 ? -1.635 10.632 -2.736 1.00 95.38 97 CYS A N 1
ATOM 744 C CA . CYS A 1 97 ? -0.328 10.509 -3.365 1.00 95.38 97 CYS A CA 1
ATOM 745 C C . CYS A 1 97 ? 0.354 11.870 -3.298 1.00 95.38 97 CYS A C 1
ATOM 747 O O . CYS A 1 97 ? -0.083 12.821 -3.948 1.00 95.38 97 CYS A O 1
ATOM 749 N N . ASN A 1 98 ? 1.424 11.948 -2.519 1.00 93.50 98 ASN A N 1
ATOM 750 C CA . ASN A 1 98 ? 2.211 13.151 -2.313 1.00 93.50 98 ASN A CA 1
ATOM 751 C C . ASN A 1 98 ? 3.551 12.970 -3.023 1.00 93.50 98 ASN A C 1
ATOM 753 O O . ASN A 1 98 ? 4.519 12.494 -2.438 1.00 93.50 98 ASN A O 1
ATOM 757 N N . MET A 1 99 ? 3.589 13.315 -4.310 1.00 91.12 99 MET A N 1
ATOM 758 C CA . MET A 1 99 ? 4.793 13.206 -5.133 1.00 91.12 99 MET A CA 1
ATOM 759 C C . MET A 1 99 ? 5.549 14.533 -5.18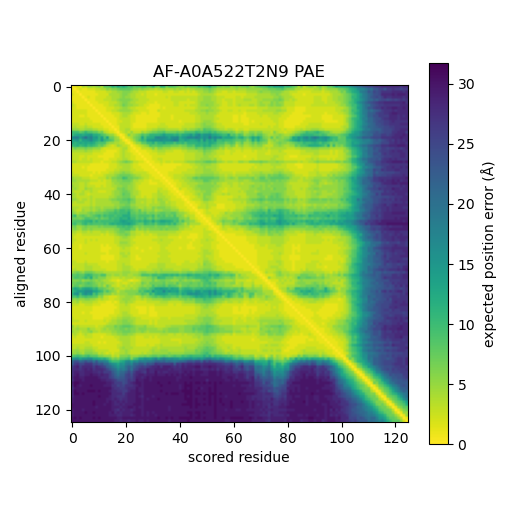5 1.00 91.12 99 MET A C 1
ATOM 761 O O . MET A 1 99 ? 4.958 15.590 -5.407 1.00 91.12 99 MET A O 1
ATOM 765 N N . THR A 1 100 ? 6.869 14.461 -5.051 1.00 88.31 100 THR A N 1
ATOM 766 C CA . THR A 1 100 ? 7.792 15.569 -5.295 1.00 88.31 100 THR A CA 1
ATOM 767 C C . THR A 1 100 ? 8.629 15.241 -6.526 1.00 88.31 100 THR A C 1
ATOM 769 O O . THR A 1 100 ? 9.495 14.361 -6.496 1.00 88.31 100 THR A O 1
ATOM 772 N N . PHE A 1 101 ? 8.361 15.948 -7.622 1.00 82.25 101 PHE A N 1
ATOM 773 C CA . PHE A 1 101 ? 9.153 15.864 -8.845 1.00 82.25 101 PHE A CA 1
ATOM 774 C C . PHE A 1 101 ? 10.298 16.859 -8.786 1.00 82.25 101 PHE A C 1
ATOM 776 O O . PHE A 1 101 ? 10.099 18.011 -8.395 1.00 82.25 101 PHE A O 1
ATOM 783 N N . ARG A 1 102 ? 11.503 16.406 -9.129 1.00 72.69 102 ARG A N 1
ATOM 784 C CA . ARG A 1 102 ? 12.621 17.324 -9.293 1.00 72.69 102 ARG A CA 1
ATOM 785 C C . ARG A 1 102 ? 12.501 17.931 -10.683 1.00 72.69 102 ARG A C 1
ATOM 787 O O . ARG A 1 102 ? 12.528 17.211 -11.673 1.00 72.69 102 ARG A O 1
ATOM 794 N N . ASP A 1 103 ? 12.350 19.248 -10.747 1.00 61.12 103 ASP A N 1
ATOM 795 C CA . ASP A 1 103 ? 12.469 19.965 -12.009 1.00 61.12 103 ASP A CA 1
ATOM 796 C C . ASP A 1 103 ? 13.920 19.807 -12.495 1.00 61.12 103 ASP A C 1
ATOM 798 O O . ASP A 1 103 ? 14.835 20.434 -11.966 1.00 61.12 103 ASP A O 1
ATOM 802 N N . GLU A 1 104 ? 14.151 18.941 -13.483 1.00 55.34 104 GLU A N 1
ATOM 803 C CA . GLU A 1 104 ? 15.420 18.889 -14.231 1.00 55.34 104 GLU A CA 1
ATOM 804 C C . GLU A 1 104 ? 15.599 20.095 -15.170 1.00 55.34 104 GLU A C 1
ATOM 806 O O . GLU A 1 104 ? 16.615 20.213 -15.847 1.00 55.34 104 GLU A O 1
ATOM 811 N N . TYR A 1 105 ? 14.642 21.023 -15.183 1.00 51.72 105 TYR A N 1
ATOM 812 C CA . TYR A 1 105 ? 14.725 22.292 -15.894 1.00 51.72 105 TYR A CA 1
ATOM 813 C C . TYR A 1 105 ? 15.064 23.431 -14.920 1.00 51.72 105 TYR A C 1
ATOM 815 O O . TYR A 1 105 ? 14.300 24.382 -14.767 1.00 51.72 105 TYR A O 1
ATOM 823 N N . GLU A 1 106 ? 16.214 23.359 -14.245 1.00 49.28 106 GLU A N 1
ATOM 824 C CA . GLU A 1 106 ? 16.939 24.614 -14.029 1.00 49.28 106 GLU A CA 1
ATOM 825 C C . GLU A 1 106 ? 17.423 25.024 -15.422 1.00 49.28 106 GLU A C 1
ATOM 827 O O . GLU A 1 106 ? 18.279 24.355 -15.993 1.00 49.28 106 GLU A O 1
ATOM 832 N N . ASP A 1 107 ? 16.780 26.038 -16.005 1.00 52.03 107 ASP A N 1
ATOM 833 C CA . ASP A 1 107 ? 17.130 26.637 -17.293 1.00 52.03 107 ASP A CA 1
ATOM 834 C C . ASP A 1 107 ? 18.655 26.880 -17.387 1.00 52.03 107 ASP A C 1
ATOM 836 O O . ASP A 1 107 ? 19.159 27.915 -16.956 1.00 52.03 107 ASP A O 1
ATOM 840 N N . GLU A 1 108 ? 19.409 25.952 -17.984 1.00 51.16 108 GLU A N 1
ATOM 841 C CA . GLU A 1 108 ? 20.786 26.187 -18.451 1.00 51.16 108 GLU A CA 1
ATOM 842 C C . GLU A 1 108 ? 20.789 26.938 -19.802 1.00 51.16 108 GLU A C 1
ATOM 844 O O . GLU A 1 108 ? 21.630 26.690 -20.660 1.00 51.16 108 GLU A O 1
ATOM 849 N N . ASP A 1 109 ? 19.867 27.885 -19.996 1.00 52.00 109 ASP A N 1
ATOM 850 C CA . ASP A 1 109 ? 19.847 28.806 -21.141 1.00 52.00 109 ASP A CA 1
ATOM 851 C C . ASP A 1 109 ? 20.094 30.258 -20.676 1.00 52.00 109 ASP A C 1
ATOM 853 O O . ASP A 1 109 ? 19.371 31.184 -21.024 1.00 52.00 109 ASP A O 1
ATOM 857 N N . ASP A 1 110 ? 21.173 30.468 -19.917 1.00 50.28 110 ASP A N 1
ATOM 858 C CA . ASP A 1 110 ? 21.952 31.719 -19.959 1.00 50.28 110 ASP A CA 1
ATOM 859 C C . ASP A 1 110 ? 23.284 31.435 -20.693 1.00 50.28 110 ASP A C 1
ATOM 861 O O . ASP A 1 110 ? 24.389 31.675 -20.199 1.00 50.28 110 ASP A O 1
ATOM 865 N N . PHE A 1 111 ? 23.192 30.867 -21.901 1.00 48.50 111 PHE A N 1
ATOM 866 C CA . PHE A 1 111 ? 24.273 30.942 -22.884 1.00 48.50 111 PHE A CA 1
ATOM 867 C C . PHE A 1 111 ? 24.288 32.374 -23.448 1.00 48.50 111 PHE A C 1
ATOM 869 O O . PHE A 1 111 ? 23.675 32.664 -24.475 1.00 48.50 111 PHE A O 1
ATOM 876 N N . ASP A 1 112 ? 24.982 33.287 -22.761 1.00 51.91 112 ASP A N 1
ATOM 877 C CA . ASP A 1 112 ? 25.402 34.572 -23.332 1.00 51.91 112 ASP A CA 1
ATOM 878 C C . ASP A 1 112 ? 26.370 34.279 -24.498 1.00 51.91 112 ASP A C 1
ATOM 880 O O . ASP A 1 112 ? 27.584 34.130 -24.330 1.00 51.91 112 ASP A O 1
ATOM 884 N N . GLU A 1 113 ? 25.814 34.131 -25.700 1.00 47.44 113 GLU A N 1
ATOM 885 C CA . GLU A 1 113 ? 26.542 34.012 -26.961 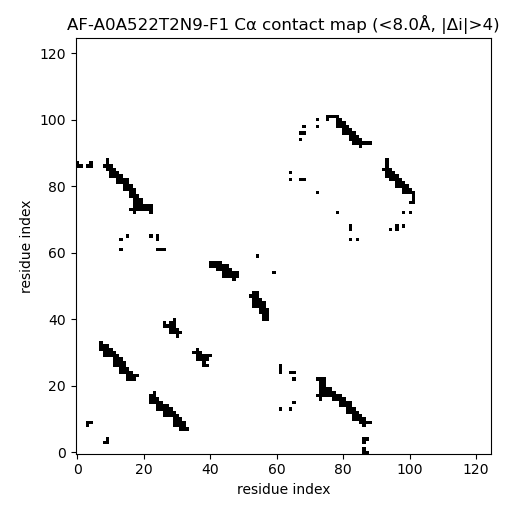1.00 47.44 113 GLU A CA 1
ATOM 886 C C . GLU A 1 113 ? 27.125 35.384 -27.350 1.00 47.44 113 GLU A C 1
ATOM 888 O O . GLU A 1 113 ? 26.686 36.020 -28.305 1.00 47.44 113 GLU A O 1
ATOM 893 N N . ASP A 1 114 ? 28.134 35.861 -26.614 1.00 49.19 114 ASP A N 1
ATOM 894 C CA . ASP A 1 114 ? 29.000 36.957 -27.072 1.00 49.19 114 ASP A CA 1
ATOM 895 C C . ASP A 1 114 ? 30.143 36.377 -27.925 1.00 49.19 114 ASP A C 1
ATOM 897 O O . ASP A 1 114 ? 31.325 36.397 -27.572 1.00 49.19 114 ASP A O 1
ATOM 901 N N . LEU A 1 115 ? 29.763 35.766 -29.051 1.00 55.50 115 LEU A N 1
ATOM 902 C CA . LEU A 1 115 ? 30.666 35.457 -30.157 1.00 55.50 115 LEU A CA 1
ATOM 903 C C . LEU A 1 115 ? 30.731 36.689 -31.072 1.00 55.50 115 LEU A C 1
ATOM 905 O O . LEU A 1 115 ? 30.116 36.725 -32.138 1.00 55.50 115 LEU A O 1
ATOM 909 N N . GLU A 1 116 ? 31.492 37.713 -30.667 1.00 51.34 116 GLU A N 1
ATOM 910 C CA . GLU A 1 116 ? 32.013 38.696 -31.624 1.00 51.34 116 GLU A CA 1
ATOM 911 C C . GLU A 1 116 ? 32.977 37.967 -32.573 1.00 51.34 116 GLU A C 1
ATOM 913 O O . GLU A 1 116 ? 34.131 37.677 -32.248 1.00 51.34 116 GLU A O 1
ATOM 918 N N . ASP A 1 117 ? 32.444 37.623 -33.743 1.00 50.12 117 ASP A N 1
ATOM 919 C CA . ASP A 1 117 ? 33.133 36.965 -34.842 1.00 50.12 117 ASP A CA 1
ATOM 920 C C . ASP A 1 117 ? 34.368 37.775 -35.266 1.00 50.12 117 ASP A C 1
ATOM 922 O O . ASP A 1 117 ? 34.292 38.892 -35.790 1.00 50.12 117 ASP A O 1
ATOM 926 N N . ALA A 1 118 ? 35.535 37.201 -34.990 1.00 55.00 118 ALA A N 1
ATOM 927 C CA . ALA A 1 118 ? 36.813 37.693 -35.452 1.00 55.00 118 ALA A CA 1
ATOM 928 C C . ALA A 1 118 ? 36.958 37.378 -36.947 1.00 55.00 118 ALA A C 1
ATOM 930 O O . ALA A 1 118 ? 37.567 36.377 -37.324 1.00 55.00 118 ALA A O 1
ATOM 931 N N . GLU A 1 119 ? 36.453 38.266 -37.803 1.00 54.50 119 GLU A N 1
ATOM 932 C CA . GLU A 1 119 ? 36.768 38.273 -39.236 1.00 54.50 119 GLU A CA 1
ATOM 933 C C . GLU A 1 119 ? 38.247 38.667 -39.431 1.00 54.50 119 GLU A C 1
ATOM 935 O O . GLU A 1 119 ? 38.620 39.827 -39.638 1.00 54.50 119 GLU A O 1
ATOM 940 N N . ALA A 1 120 ? 39.115 37.663 -39.303 1.00 55.62 120 ALA A N 1
ATOM 941 C CA . ALA A 1 120 ? 40.491 37.676 -39.762 1.00 55.62 120 ALA A CA 1
ATOM 942 C C . ALA A 1 120 ? 40.520 37.356 -41.264 1.00 55.62 120 ALA A C 1
ATOM 944 O O . ALA A 1 120 ? 40.579 36.190 -41.648 1.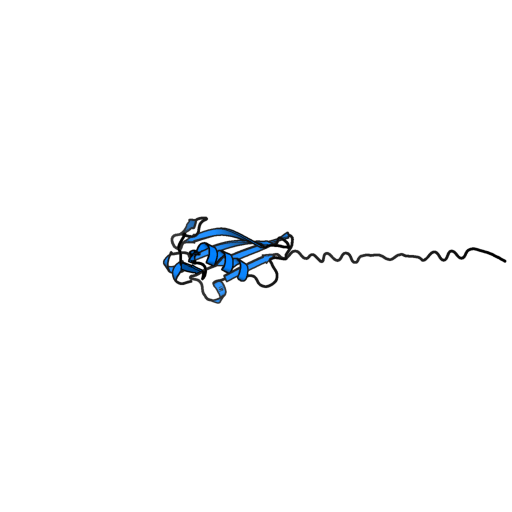00 55.62 120 ALA A O 1
ATOM 945 N N . ASP A 1 121 ? 40.519 38.386 -42.111 1.00 50.16 121 ASP A N 1
ATOM 946 C CA . ASP A 1 121 ? 40.853 38.231 -43.530 1.00 50.16 121 ASP A CA 1
ATOM 947 C C . ASP A 1 121 ? 42.352 38.526 -43.741 1.00 50.16 121 ASP A C 1
ATOM 949 O O . ASP A 1 121 ? 42.818 39.671 -43.688 1.00 50.16 121 ASP A O 1
ATOM 953 N N . GLU A 1 122 ? 43.128 37.454 -43.923 1.00 53.22 122 GLU A N 1
ATOM 954 C CA . GLU A 1 122 ? 44.551 37.463 -44.277 1.00 53.22 122 GLU A CA 1
ATOM 955 C C . GLU A 1 122 ? 44.754 37.759 -45.784 1.00 53.22 122 GLU A C 1
ATOM 957 O O . GLU A 1 122 ? 44.523 36.911 -46.639 1.00 53.22 122 GLU A O 1
ATOM 962 N N . ASP A 1 123 ? 45.280 38.957 -46.061 1.00 50.28 123 ASP A N 1
ATOM 963 C CA . ASP A 1 123 ? 46.402 39.280 -46.969 1.00 50.28 123 ASP A CA 1
ATOM 964 C C . ASP A 1 123 ? 46.325 39.079 -48.520 1.00 50.28 123 ASP A C 1
ATOM 966 O O . ASP A 1 123 ? 45.720 38.170 -49.082 1.00 50.28 123 ASP A O 1
ATOM 970 N N . VAL A 1 124 ? 47.134 39.911 -49.204 1.00 43.78 124 VAL A N 1
ATOM 971 C CA . VAL A 1 124 ? 47.643 39.863 -50.598 1.00 43.78 124 VAL A CA 1
ATOM 972 C C . VAL A 1 124 ? 46.900 40.659 -51.701 1.00 43.78 124 VAL A C 1
ATOM 974 O O . VAL A 1 124 ? 46.150 40.100 -52.504 1.00 43.78 124 VAL A O 1
ATOM 977 N N . ARG A 1 125 ? 47.289 41.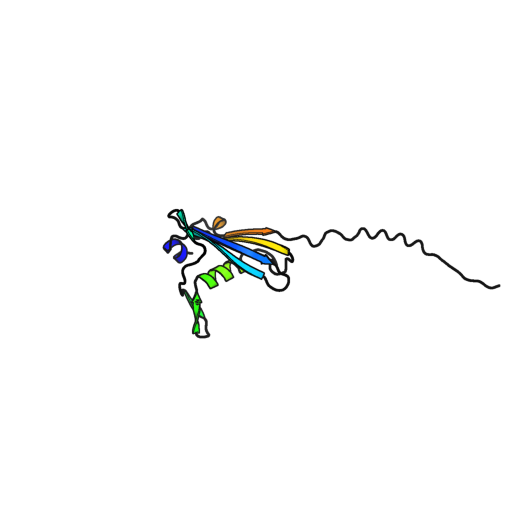937 -51.888 1.00 38.41 125 ARG A N 1
ATOM 978 C CA . ARG A 1 125 ? 48.012 42.435 -53.094 1.00 38.41 125 ARG A CA 1
ATOM 979 C C . ARG A 1 125 ? 48.464 43.894 -53.007 1.00 38.41 125 ARG A C 1
ATOM 981 O O . ARG A 1 125 ? 47.620 44.770 -52.733 1.00 38.41 125 ARG A O 1
#

Foldseek 3Di:
DVVCVVVQWFKWKWKWAAAQQFIDIATDWTAGNVRDIDSDDPFDFPAADPVGHTDTPVNVVSVVQVPPDPDDRNNQHPWMKMWMAGPPDDPVPRIDIGTDGDPPPPPPPPPPPPCPDDPDDDDDD

Mean predicted aligned error: 10.64 Å

Radius of gyration: 25.05 Å; Cα contacts (8 Å, |Δi|>4): 205; chains: 1; bounding box: 62×64×71 Å

Solvent-accessible surface area (backbone atoms only — not comparable to full-atom values): 7532 Å² total; per-residue (Å²): 86,72,67,46,41,73,72,36,36,42,38,35,36,30,41,36,41,14,59,54,84,48,60,47,72,44,76,62,38,32,36,30,75,88,73,51,73,42,72,67,71,73,94,38,76,77,48,65,46,100,87,71,47,76,34,37,46,52,62,52,50,50,53,50,54,67,68,63,55,84,75,70,55,35,58,24,59,82,16,43,30,40,32,39,41,19,52,71,51,56,86,82,62,24,58,47,68,54,74,45,76,57,77,85,71,69,77,84,78,79,74,80,81,82,73,80,78,79,84,79,81,84,85,90,134

pLDDT: mean 83.33, std 16.4, range [38.41, 97.75]

Nearest PDB structures (foldseek):
  6mwr-assembly1_C  TM=3.770E-01  e=1.637E+00  Homo sapiens
  2nch-assembly1_A  TM=2.492E-01  e=2.174E+00  Wolbachia endosymbiont strain TRS of Brugia malayi
  8gzn-assembly1_A  TM=2.081E-01  e=7.579E+00  Homo sapiens